Protein AF-A0A8J4FWP5-F1 (afdb_monomer_lite)

Organism: NCBI:txid1737510

pLDDT: mean 72.98, std 21.06, range [28.78, 96.06]

InterPro domains:
  IPR005821 Ion transport domain [PF00520] (56-125)
  IPR043203 Voltage-gated cation channel calcium and sodium [PTHR10037] (53-150)

Structure (mmCIF, N/CA/C/O backbone):
data_AF-A0A8J4FWP5-F1
#
_entry.id   AF-A0A8J4FWP5-F1
#
loop_
_atom_site.group_PDB
_atom_site.id
_atom_site.type_symbol
_atom_site.label_atom_id
_atom_site.label_alt_id
_atom_site.label_comp_id
_atom_site.label_asym_id
_atom_site.label_entity_id
_atom_site.label_seq_id
_atom_site.pdbx_PDB_ins_code
_atom_site.Cartn_x
_atom_site.Cartn_y
_atom_site.Cartn_z
_atom_site.occupancy
_atom_site.B_iso_or_equiv
_atom_site.auth_seq_id
_atom_site.auth_comp_id
_atom_site.auth_asym_id
_atom_site.auth_atom_id
_atom_site.pdbx_PDB_model_num
ATOM 1 N N . TRP A 1 1 ? 15.622 -20.414 -9.244 1.00 43.47 1 TRP A N 1
ATOM 2 C CA . TRP A 1 1 ? 15.218 -19.022 -8.993 1.00 43.47 1 TRP A CA 1
ATOM 3 C C . TRP A 1 1 ? 16.362 -18.305 -8.294 1.00 43.47 1 TRP A C 1
ATOM 5 O O . TRP A 1 1 ? 16.323 -18.138 -7.084 1.00 43.47 1 TRP A O 1
ATOM 15 N N . GLY A 1 2 ? 17.428 -18.001 -9.036 1.00 41.72 2 GLY A N 1
ATOM 16 C CA . GLY A 1 2 ? 18.527 -17.180 -8.530 1.00 41.72 2 GLY A CA 1
ATOM 17 C C . GLY A 1 2 ? 18.268 -15.729 -8.912 1.00 41.72 2 GLY A C 1
ATOM 18 O O . GLY A 1 2 ? 17.942 -15.471 -10.066 1.00 41.72 2 GLY A O 1
ATOM 19 N N . ASP A 1 3 ? 18.364 -14.837 -7.933 1.00 49.84 3 ASP A N 1
ATOM 20 C CA . ASP A 1 3 ? 18.649 -13.410 -8.087 1.00 49.84 3 ASP A CA 1
ATOM 21 C C . ASP A 1 3 ? 17.832 -12.617 -9.128 1.00 49.84 3 ASP A C 1
ATOM 23 O O . ASP A 1 3 ? 18.396 -11.942 -9.984 1.00 49.84 3 ASP A O 1
ATOM 27 N N . CYS A 1 4 ? 16.500 -12.578 -8.976 1.00 54.03 4 CYS A N 1
ATOM 28 C CA . CYS A 1 4 ? 15.768 -11.345 -9.307 1.00 54.03 4 CYS A CA 1
ATOM 29 C C . CYS A 1 4 ? 15.492 -10.581 -7.997 1.00 54.03 4 CYS A C 1
ATOM 31 O O . CYS A 1 4 ? 14.686 -11.051 -7.188 1.00 54.03 4 CYS A O 1
ATOM 33 N N . PRO A 1 5 ? 16.171 -9.444 -7.738 1.00 51.66 5 PRO A N 1
ATOM 34 C CA . PRO A 1 5 ? 15.916 -8.617 -6.562 1.00 51.66 5 PRO A CA 1
ATOM 35 C C . PRO A 1 5 ? 14.481 -8.078 -6.541 1.00 51.66 5 PRO A C 1
ATOM 37 O O . PRO A 1 5 ? 13.843 -7.935 -7.585 1.00 51.66 5 PRO A O 1
ATOM 40 N N . ASN A 1 6 ? 13.993 -7.709 -5.353 1.00 49.72 6 ASN A N 1
ATOM 41 C CA . ASN A 1 6 ? 12.672 -7.099 -5.158 1.00 49.72 6 ASN A CA 1
ATOM 42 C C . ASN A 1 6 ? 12.617 -5.675 -5.751 1.00 49.72 6 ASN A C 1
ATOM 44 O O . ASN A 1 6 ? 12.708 -4.683 -5.028 1.00 49.72 6 ASN A O 1
ATOM 48 N N . HIS A 1 7 ? 12.496 -5.578 -7.075 1.00 47.97 7 HIS A N 1
ATOM 49 C CA . HIS A 1 7 ? 12.396 -4.333 -7.832 1.00 47.97 7 HIS A CA 1
ATOM 50 C C . HIS A 1 7 ? 11.144 -4.329 -8.727 1.00 47.97 7 HIS A C 1
ATOM 52 O O . HIS A 1 7 ? 10.561 -5.376 -9.011 1.00 47.97 7 HIS A O 1
ATOM 58 N N . PHE A 1 8 ? 10.705 -3.145 -9.168 1.00 53.34 8 PHE A N 1
ATOM 59 C CA . PHE A 1 8 ? 9.413 -2.974 -9.854 1.00 53.34 8 PHE A CA 1
ATOM 60 C C . PHE A 1 8 ? 9.311 -3.655 -11.222 1.00 53.34 8 PHE A C 1
ATOM 62 O O . PHE A 1 8 ? 8.212 -3.979 -11.679 1.00 53.34 8 PHE A O 1
ATOM 69 N N . TYR A 1 9 ? 10.459 -3.946 -11.823 1.00 58.56 9 TYR A N 1
ATOM 70 C CA . TYR A 1 9 ? 10.591 -4.698 -13.059 1.00 58.56 9 TYR A CA 1
ATOM 71 C C . TYR A 1 9 ? 11.732 -5.706 -12.885 1.00 58.56 9 TYR A C 1
ATOM 73 O O . TYR A 1 9 ? 12.844 -5.313 -12.528 1.00 58.56 9 TYR A O 1
ATOM 81 N N . CYS A 1 10 ? 11.444 -6.991 -13.109 1.00 72.94 10 CYS A N 1
ATOM 82 C CA . CYS A 1 10 ? 12.453 -8.049 -13.163 1.00 72.94 10 CYS A CA 1
ATOM 83 C C . CYS A 1 10 ? 12.968 -8.115 -14.607 1.00 72.94 10 CYS A C 1
ATOM 85 O O . CYS A 1 10 ? 12.232 -8.500 -15.522 1.00 72.94 10 CYS A O 1
ATOM 87 N N . TYR A 1 11 ? 14.213 -7.680 -14.795 1.00 77.12 11 TYR A N 1
ATOM 88 C CA . TYR A 1 11 ? 14.934 -7.721 -16.063 1.00 77.12 11 TYR A CA 1
ATOM 89 C C . TYR A 1 11 ? 16.088 -8.721 -15.962 1.00 77.12 11 TYR A C 1
ATOM 91 O O . TYR A 1 11 ? 16.764 -8.780 -14.936 1.00 77.12 11 TYR A O 1
ATOM 99 N N . LEU A 1 12 ? 16.323 -9.481 -17.030 1.00 81.44 12 LEU A N 1
ATOM 100 C CA . LEU A 1 12 ? 17.521 -10.309 -17.199 1.00 81.44 12 LEU A CA 1
ATOM 101 C C . LEU A 1 12 ? 18.436 -9.666 -18.248 1.00 81.44 12 LEU A C 1
ATOM 103 O O . LEU A 1 12 ? 17.915 -9.189 -19.254 1.00 81.44 12 LEU A O 1
ATOM 107 N N . PRO A 1 13 ? 19.768 -9.674 -18.084 1.00 85.44 13 PRO A N 1
ATOM 108 C CA . PRO A 1 13 ? 20.664 -9.250 -19.154 1.00 85.44 13 PRO A CA 1
ATOM 109 C C . PRO A 1 13 ? 20.523 -10.190 -20.359 1.00 85.44 13 PRO A C 1
ATOM 111 O O . PRO A 1 13 ? 20.534 -11.415 -20.211 1.00 85.44 13 PRO A O 1
ATOM 114 N N . CYS A 1 14 ? 20.400 -9.620 -21.555 1.00 86.81 14 CYS A N 1
ATOM 115 C CA . CYS A 1 14 ? 20.453 -10.339 -22.827 1.00 86.81 14 CYS A CA 1
ATOM 116 C C . CYS A 1 14 ? 21.609 -9.810 -23.692 1.00 86.81 14 CYS A C 1
ATOM 118 O O . CYS A 1 14 ? 22.303 -8.865 -23.325 1.00 86.81 14 CYS A O 1
ATOM 120 N N . SER A 1 15 ? 21.879 -10.464 -24.820 1.00 90.56 15 SER A N 1
ATOM 121 C CA . SER A 1 15 ? 22.925 -10.047 -25.763 1.00 90.56 15 SER A CA 1
ATOM 122 C C . SER A 1 15 ? 22.347 -9.286 -26.962 1.00 90.56 15 SER A C 1
ATOM 124 O O . SER A 1 15 ? 21.177 -9.449 -27.295 1.00 90.56 15 SER A O 1
ATOM 126 N N . ASP A 1 16 ? 23.175 -8.486 -27.641 1.00 89.88 16 ASP A N 1
ATOM 127 C CA . ASP A 1 16 ? 22.798 -7.721 -28.847 1.00 89.88 16 ASP A CA 1
ATOM 128 C C . ASP A 1 16 ? 22.140 -8.605 -29.927 1.00 89.88 16 ASP A C 1
ATOM 130 O O . ASP A 1 16 ? 21.086 -8.279 -30.468 1.00 89.88 16 ASP A O 1
ATOM 134 N N . SER A 1 17 ? 22.671 -9.812 -30.150 1.00 90.44 17 SER A N 1
ATOM 135 C CA . SER A 1 17 ? 22.102 -10.786 -31.095 1.00 90.44 17 SER A CA 1
ATOM 136 C C . SER A 1 17 ? 20.717 -11.326 -30.708 1.00 90.44 17 SER A C 1
ATOM 138 O O . SER A 1 17 ? 20.083 -11.995 -31.523 1.00 90.44 17 SER A O 1
ATOM 140 N N . GLN A 1 18 ? 20.247 -11.055 -29.487 1.00 90.31 18 GLN A N 1
ATOM 141 C CA . GLN A 1 18 ? 18.918 -11.413 -28.990 1.00 90.31 18 GLN A CA 1
ATOM 142 C C . GLN A 1 18 ? 17.951 -10.217 -28.966 1.00 90.31 18 GLN A C 1
ATOM 144 O O . GLN A 1 18 ? 16.780 -10.404 -28.631 1.00 90.31 18 GLN A O 1
ATOM 149 N N . ASN A 1 19 ? 18.391 -9.009 -29.329 1.00 91.00 19 ASN A N 1
ATOM 150 C CA . ASN A 1 19 ? 17.549 -7.815 -29.371 1.00 91.00 19 ASN A CA 1
ATOM 151 C C . ASN A 1 19 ? 16.323 -8.016 -30.284 1.00 91.00 19 ASN A C 1
ATOM 153 O O . ASN A 1 19 ? 16.451 -8.451 -31.430 1.00 91.00 19 ASN A O 1
ATOM 157 N N . GLY A 1 20 ? 15.125 -7.720 -29.775 1.00 88.00 20 GLY A N 1
ATOM 158 C CA . GLY A 1 20 ? 13.861 -7.960 -30.475 1.00 88.00 20 GLY A CA 1
ATOM 159 C C . GLY A 1 20 ? 13.431 -9.433 -30.535 1.00 88.00 20 GLY A C 1
ATOM 160 O O . GLY A 1 20 ? 12.529 -9.776 -31.300 1.00 88.00 20 GLY A O 1
ATOM 161 N N . THR A 1 21 ? 14.058 -10.318 -29.752 1.00 90.12 21 THR A N 1
ATOM 162 C CA . THR A 1 21 ? 13.710 -11.747 -29.677 1.00 90.12 21 THR A CA 1
ATOM 163 C C . THR A 1 21 ? 13.281 -12.165 -28.269 1.00 90.12 21 THR A C 1
ATOM 165 O O . THR A 1 21 ? 13.502 -11.459 -27.282 1.00 90.12 21 THR A O 1
ATOM 168 N N . TRP A 1 22 ? 12.640 -13.332 -28.183 1.00 87.75 22 TRP A N 1
ATOM 169 C CA . TRP A 1 22 ? 12.287 -13.966 -26.917 1.00 87.75 22 TRP A CA 1
ATOM 170 C C . TRP A 1 22 ? 13.432 -14.864 -26.441 1.00 87.75 22 TRP A C 1
ATOM 172 O O . TRP A 1 22 ? 13.899 -15.721 -27.191 1.00 87.75 22 TRP A O 1
ATOM 182 N N . VAL A 1 23 ? 13.858 -14.682 -25.193 1.00 89.62 23 VAL A N 1
ATOM 183 C CA . VAL A 1 23 ? 14.912 -15.464 -24.531 1.00 89.62 23 VAL A CA 1
ATOM 184 C C . VAL A 1 23 ? 14.319 -16.352 -23.438 1.00 89.62 23 VAL A C 1
ATOM 186 O O . VAL A 1 23 ? 13.308 -15.994 -22.833 1.00 89.62 23 VAL A O 1
ATOM 189 N N . ASP A 1 24 ? 14.942 -17.499 -23.161 1.00 88.06 24 ASP A N 1
ATOM 190 C CA . ASP A 1 24 ? 14.513 -18.384 -22.073 1.00 88.06 24 ASP A CA 1
ATOM 191 C C . ASP A 1 24 ? 14.675 -17.699 -20.708 1.00 88.06 24 ASP A C 1
ATOM 193 O O . ASP A 1 24 ? 15.773 -17.331 -20.288 1.00 88.06 24 ASP A O 1
ATOM 197 N N . ALA A 1 25 ? 13.564 -17.577 -19.987 1.00 82.88 25 ALA A N 1
ATOM 198 C CA . ALA A 1 25 ? 13.478 -17.039 -18.637 1.00 82.88 25 ALA A CA 1
ATOM 199 C C . ALA A 1 25 ? 12.595 -17.968 -17.780 1.00 82.88 25 ALA A C 1
ATOM 201 O O . ALA A 1 25 ? 11.419 -17.661 -17.543 1.00 82.88 25 ALA A O 1
ATOM 202 N N . PRO A 1 26 ? 13.120 -19.131 -17.335 1.00 77.19 26 PRO A N 1
ATOM 203 C CA . PRO A 1 26 ? 12.333 -20.168 -16.673 1.00 77.19 26 PRO A CA 1
ATOM 204 C C . PRO A 1 26 ? 11.531 -19.624 -15.490 1.00 77.19 26 PRO A C 1
ATOM 206 O O . PRO A 1 26 ? 12.098 -19.150 -14.505 1.00 77.19 26 PRO A O 1
ATOM 209 N N . GLY A 1 27 ? 10.202 -19.711 -15.593 1.00 69.56 27 GLY A N 1
ATOM 210 C CA . GLY A 1 27 ? 9.285 -19.187 -14.582 1.00 69.56 27 GLY A CA 1
ATOM 211 C C . GLY A 1 27 ? 8.727 -17.783 -14.833 1.00 69.56 27 GLY A C 1
ATOM 212 O O . GLY A 1 27 ? 7.944 -17.300 -14.017 1.00 69.56 27 GLY A O 1
ATOM 213 N N . SER A 1 28 ? 9.069 -17.142 -15.954 1.00 74.56 28 SER A N 1
ATOM 214 C CA . SER A 1 28 ? 8.355 -15.960 -16.448 1.00 74.56 28 SER A CA 1
ATOM 215 C C . SER A 1 28 ? 6.858 -16.231 -16.650 1.00 74.56 28 SER A C 1
ATOM 217 O O . SER A 1 28 ? 6.458 -17.314 -17.086 1.00 74.56 28 SER A O 1
ATOM 219 N N . PHE A 1 29 ? 6.044 -15.190 -16.441 1.00 67.94 29 PHE A N 1
ATOM 220 C CA . PHE A 1 29 ? 4.623 -15.167 -16.792 1.00 67.94 29 PHE A CA 1
ATOM 221 C C . PHE A 1 29 ? 4.360 -15.410 -18.292 1.00 67.94 29 PHE A C 1
ATOM 223 O O . PHE A 1 29 ? 3.308 -15.938 -18.646 1.00 67.94 29 PHE A O 1
ATOM 230 N N . TYR A 1 30 ? 5.311 -15.105 -19.184 1.00 67.75 30 TYR A N 1
ATOM 231 C CA . TYR A 1 30 ? 5.200 -15.391 -20.619 1.00 67.75 30 TYR A CA 1
ATOM 232 C C . TYR A 1 30 ? 5.618 -16.838 -20.947 1.00 67.75 30 TYR A C 1
ATOM 234 O O . TYR A 1 30 ? 6.459 -17.079 -21.808 1.00 67.75 30 TYR A O 1
ATOM 242 N N . ASN A 1 31 ? 5.048 -17.817 -20.236 1.00 81.94 31 ASN A N 1
ATOM 243 C CA . ASN A 1 31 ? 5.340 -19.253 -20.386 1.00 81.94 31 ASN A CA 1
ATOM 244 C C . ASN A 1 31 ? 6.836 -19.617 -20.270 1.00 81.94 31 ASN A C 1
ATOM 246 O O . ASN A 1 31 ? 7.309 -20.527 -20.946 1.00 81.94 31 ASN A O 1
ATOM 250 N N . GLY A 1 32 ? 7.585 -18.919 -19.410 1.00 80.94 32 GLY A N 1
ATOM 251 C CA . GLY A 1 32 ? 9.025 -19.138 -19.255 1.00 80.94 32 GLY A CA 1
ATOM 252 C C . GLY A 1 32 ? 9.917 -18.420 -20.277 1.00 80.94 32 GLY A C 1
ATOM 253 O O . GLY A 1 32 ? 11.079 -18.791 -20.394 1.00 80.94 32 GLY A O 1
ATOM 254 N N . LEU A 1 33 ? 9.412 -17.405 -20.985 1.00 84.62 33 LEU A N 1
ATOM 255 C CA . LEU A 1 33 ? 10.171 -16.575 -21.931 1.00 84.62 33 LEU A CA 1
ATOM 256 C C . LEU A 1 33 ? 10.225 -15.103 -21.479 1.00 84.62 33 LEU A C 1
ATOM 258 O O . LEU A 1 33 ? 9.341 -14.640 -20.773 1.00 84.62 33 LEU A O 1
ATOM 262 N N . ALA A 1 34 ? 11.216 -14.333 -21.914 1.00 86.69 34 ALA A N 1
ATOM 263 C CA . ALA A 1 34 ? 11.295 -12.883 -21.699 1.00 86.69 34 ALA A CA 1
ATOM 264 C C . ALA A 1 34 ? 11.609 -12.165 -23.017 1.00 86.69 34 ALA A C 1
ATOM 266 O O . ALA A 1 34 ? 12.345 -12.702 -23.841 1.00 86.69 34 ALA A O 1
ATOM 267 N N . TYR A 1 35 ? 11.066 -10.966 -23.236 1.00 85.62 35 TYR A N 1
ATOM 268 C CA . TYR A 1 35 ? 11.312 -10.206 -24.469 1.00 85.62 35 TYR A CA 1
ATOM 269 C C . TYR A 1 35 ? 12.494 -9.249 -24.282 1.00 85.62 35 TYR A C 1
ATOM 271 O O . TYR A 1 35 ? 12.461 -8.430 -23.364 1.00 85.62 35 TYR A O 1
ATOM 279 N N . CYS A 1 36 ? 13.532 -9.391 -25.111 1.00 89.31 36 CYS A N 1
ATOM 280 C CA . CYS A 1 36 ? 14.775 -8.617 -25.046 1.00 89.31 36 CYS A CA 1
ATOM 281 C C . CYS A 1 36 ? 14.664 -7.296 -25.819 1.00 89.31 36 CYS A C 1
ATOM 283 O O . CYS A 1 36 ? 14.406 -7.297 -27.024 1.00 89.31 36 CYS A O 1
ATOM 285 N N . GLU A 1 37 ? 14.913 -6.179 -25.136 1.00 87.19 37 GLU A N 1
ATOM 286 C CA . GLU A 1 37 ? 14.934 -4.830 -25.707 1.00 87.19 37 GLU A CA 1
ATOM 287 C C . GLU A 1 37 ? 16.251 -4.108 -25.384 1.00 87.19 37 GLU A C 1
ATOM 289 O O . GLU A 1 37 ? 16.941 -4.402 -24.404 1.00 87.19 37 GLU A O 1
ATOM 294 N N . HIS A 1 38 ? 16.602 -3.143 -26.232 1.00 89.44 38 HIS A N 1
ATOM 295 C CA . HIS A 1 38 ? 17.784 -2.303 -26.080 1.00 89.44 38 HIS A CA 1
ATOM 296 C C . HIS A 1 38 ? 17.433 -1.000 -25.350 1.00 89.44 38 HIS A C 1
ATOM 298 O O . HIS A 1 38 ? 16.718 -0.152 -25.890 1.00 89.44 38 HIS A O 1
ATOM 304 N N . PHE A 1 39 ? 17.964 -0.819 -24.141 1.00 84.19 39 PHE A N 1
ATOM 305 C CA . PHE A 1 39 ? 17.724 0.353 -23.304 1.00 84.19 39 PHE A CA 1
ATOM 306 C C . PHE A 1 39 ? 18.974 1.231 -23.240 1.00 84.19 39 PHE A C 1
ATOM 308 O O . PHE A 1 39 ? 19.997 0.837 -22.686 1.00 84.19 39 PHE A O 1
ATOM 315 N N . CYS A 1 40 ? 18.879 2.456 -23.754 1.00 82.31 40 CYS A N 1
ATOM 316 C CA . CYS A 1 40 ? 19.890 3.494 -23.556 1.00 82.31 40 CYS A CA 1
ATOM 317 C C . CYS A 1 40 ? 19.367 4.538 -22.567 1.00 82.31 40 CYS A C 1
ATOM 319 O O . CYS A 1 40 ? 18.354 5.190 -22.834 1.00 82.31 40 CYS A O 1
ATOM 321 N N . ALA A 1 41 ? 20.062 4.730 -21.445 1.00 74.00 41 ALA A N 1
ATOM 322 C CA . ALA A 1 41 ? 19.771 5.838 -20.539 1.00 74.00 41 ALA A CA 1
ATOM 323 C C . ALA A 1 41 ? 20.237 7.172 -21.155 1.00 74.00 41 ALA A C 1
ATOM 325 O O . ALA A 1 41 ? 21.251 7.237 -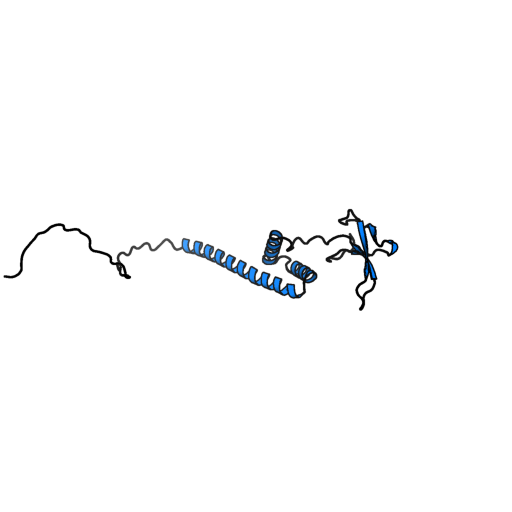21.851 1.00 74.00 41 ALA A O 1
ATOM 326 N N . SER A 1 42 ? 19.498 8.260 -20.920 1.00 58.16 42 SER A N 1
ATOM 327 C CA . SER A 1 42 ? 19.767 9.540 -21.582 1.00 58.16 42 SER A CA 1
ATOM 328 C C . SER A 1 42 ? 20.986 10.274 -21.005 1.00 58.16 42 SER A C 1
ATOM 330 O O . SER A 1 42 ? 20.889 10.959 -19.992 1.00 58.16 42 SER A O 1
ATOM 332 N N . ALA A 1 43 ? 22.102 10.185 -21.727 1.00 60.50 43 ALA A N 1
ATOM 333 C CA . ALA A 1 43 ? 22.939 11.322 -22.132 1.00 60.50 43 ALA A CA 1
ATOM 334 C C . ALA A 1 43 ? 23.564 12.277 -21.083 1.00 60.50 43 ALA A C 1
ATOM 336 O O . ALA A 1 43 ? 24.009 13.348 -21.488 1.00 60.50 43 ALA A O 1
ATOM 337 N N . GLU A 1 44 ? 23.709 11.901 -19.808 1.00 62.97 44 GLU A N 1
ATOM 338 C CA . GLU A 1 44 ? 24.724 12.536 -18.931 1.00 62.97 44 GLU A CA 1
ATOM 339 C C . GLU A 1 44 ? 25.729 11.540 -18.322 1.00 62.97 44 GLU A C 1
ATOM 341 O O . GLU A 1 44 ? 26.912 11.854 -18.281 1.00 62.97 44 GLU A O 1
ATOM 346 N N . GLU A 1 45 ? 25.328 10.307 -17.977 1.00 60.41 45 GLU A N 1
ATOM 347 C CA . GLU A 1 45 ? 26.257 9.245 -17.510 1.00 60.41 45 GLU A CA 1
ATOM 348 C C . GLU A 1 45 ? 25.822 7.814 -17.920 1.00 60.41 45 GLU A C 1
ATOM 350 O O . GLU A 1 45 ? 26.325 6.810 -17.417 1.00 60.41 45 GLU A O 1
ATOM 355 N N . GLY A 1 46 ? 24.857 7.701 -18.840 1.00 61.84 46 GLY A N 1
ATOM 356 C CA . GLY A 1 46 ? 24.190 6.443 -19.188 1.00 61.84 46 GLY A CA 1
ATOM 357 C C . GLY A 1 46 ? 24.874 5.628 -20.289 1.00 61.84 46 GLY A C 1
ATOM 358 O O . GLY A 1 46 ? 25.023 6.102 -21.414 1.00 61.84 46 GLY A O 1
ATOM 359 N N . GLY A 1 47 ? 25.209 4.370 -19.990 1.00 74.62 47 GLY A N 1
ATOM 360 C CA . GLY A 1 47 ? 25.471 3.353 -21.012 1.00 74.62 47 GLY A CA 1
ATOM 361 C C . GLY A 1 47 ? 24.182 2.840 -21.673 1.00 74.62 47 GLY A C 1
ATOM 362 O O . GLY A 1 47 ? 23.073 3.123 -21.210 1.00 74.62 47 GLY A O 1
ATOM 363 N N . CYS A 1 48 ? 24.337 2.058 -22.743 1.00 83.38 48 CYS A N 1
ATOM 364 C CA . CYS A 1 48 ? 23.255 1.244 -23.295 1.00 83.38 48 CYS A CA 1
ATOM 365 C C . CYS A 1 48 ? 23.417 -0.214 -22.854 1.00 83.38 48 CYS A C 1
ATOM 367 O O . CYS A 1 48 ? 24.527 -0.748 -22.890 1.00 83.38 48 CYS A O 1
ATOM 369 N N . GLU A 1 49 ? 22.316 -0.857 -22.473 1.00 85.31 49 GLU A N 1
ATOM 370 C CA . GLU A 1 49 ? 22.273 -2.253 -22.039 1.00 85.31 49 GLU A CA 1
ATOM 371 C C . GLU A 1 49 ? 21.099 -2.986 -22.707 1.00 85.31 49 GLU A C 1
ATOM 373 O O . GLU A 1 49 ? 20.047 -2.406 -22.983 1.00 85.31 49 GLU A O 1
ATOM 378 N N . TYR A 1 50 ? 21.286 -4.275 -22.985 1.00 88.00 50 TYR A N 1
ATOM 379 C CA . TYR A 1 50 ? 20.250 -5.152 -23.525 1.00 88.00 50 TYR A CA 1
ATOM 380 C C . TYR A 1 50 ? 19.597 -5.906 -22.365 1.00 88.00 50 TYR A C 1
ATOM 382 O O . TYR A 1 50 ? 20.255 -6.688 -21.676 1.00 88.00 50 TYR A O 1
ATOM 390 N N . LEU A 1 51 ? 18.305 -5.667 -22.139 1.00 86.31 51 LEU A N 1
ATOM 391 C CA . LEU A 1 51 ? 17.563 -6.206 -21.000 1.00 86.31 51 LEU A CA 1
ATOM 392 C C . LEU A 1 51 ? 16.283 -6.902 -21.469 1.00 86.31 51 LEU A C 1
ATOM 394 O O . LEU A 1 51 ? 15.523 -6.376 -22.279 1.00 86.31 51 LEU A O 1
ATOM 398 N N . ALA A 1 52 ? 16.022 -8.087 -20.927 1.00 86.50 52 ALA A N 1
ATOM 399 C CA . ALA A 1 52 ? 14.846 -8.887 -21.222 1.00 86.50 52 ALA A CA 1
ATOM 400 C C . ALA A 1 52 ? 13.802 -8.775 -20.110 1.00 86.50 52 ALA A C 1
ATOM 402 O O . ALA A 1 52 ? 14.070 -9.119 -18.957 1.00 86.50 52 ALA A O 1
ATOM 403 N N . MET A 1 53 ? 12.596 -8.310 -20.449 1.00 76.94 53 MET A N 1
ATOM 404 C CA . MET A 1 53 ? 11.507 -8.143 -19.485 1.00 76.94 53 MET A CA 1
ATOM 405 C C . MET A 1 53 ? 10.889 -9.501 -19.128 1.00 76.94 53 MET A C 1
ATOM 407 O O . MET A 1 53 ? 10.166 -10.100 -19.924 1.00 76.94 53 MET A O 1
ATOM 411 N N . VAL A 1 54 ? 11.130 -9.971 -17.901 1.00 76.19 54 VAL A N 1
ATOM 412 C CA . VAL A 1 54 ? 10.613 -11.260 -17.396 1.00 76.19 54 VAL A CA 1
ATOM 413 C C . VAL A 1 54 ? 9.129 -11.170 -17.023 1.00 76.19 54 VAL A C 1
ATOM 415 O O . VAL A 1 54 ? 8.424 -12.177 -16.994 1.00 76.19 54 VAL A O 1
ATOM 418 N N . GLY A 1 55 ? 8.631 -9.962 -16.761 1.00 63.47 55 GLY A N 1
ATOM 419 C CA . GLY A 1 55 ? 7.227 -9.676 -16.485 1.00 63.47 55 GLY A CA 1
ATOM 420 C C . GLY A 1 55 ? 7.056 -8.445 -15.599 1.00 63.47 55 GLY A C 1
ATOM 421 O O . GLY A 1 55 ? 8.029 -7.838 -15.144 1.00 63.47 55 GLY A O 1
ATOM 422 N N . LYS A 1 56 ? 5.800 -8.086 -15.317 1.00 52.91 56 LYS A N 1
ATOM 423 C CA . LYS A 1 56 ? 5.500 -7.176 -14.204 1.00 52.91 56 LYS A CA 1
ATOM 424 C C . LYS A 1 56 ? 5.841 -7.880 -12.892 1.00 52.91 56 LYS A C 1
ATOM 426 O O . LYS A 1 56 ? 5.562 -9.071 -12.755 1.00 52.91 56 LYS A O 1
ATOM 431 N N . SER A 1 57 ? 6.412 -7.145 -11.938 1.00 54.12 57 SER A N 1
ATOM 432 C CA . SER A 1 57 ? 6.590 -7.664 -10.581 1.00 54.12 57 SER A CA 1
ATOM 433 C C . SER A 1 57 ? 5.246 -8.150 -10.029 1.00 54.12 57 SER A C 1
ATOM 435 O O . SER A 1 57 ? 4.201 -7.550 -10.295 1.00 54.12 57 SER A O 1
ATOM 437 N N . GLN A 1 58 ? 5.268 -9.264 -9.299 1.00 60.53 58 GLN A N 1
ATOM 438 C CA . GLN A 1 58 ? 4.076 -9.829 -8.672 1.00 60.53 58 GLN A CA 1
ATOM 439 C C . GLN A 1 58 ? 3.436 -8.789 -7.745 1.00 60.53 58 GLN A C 1
ATOM 441 O O . GLN A 1 58 ? 4.066 -8.349 -6.784 1.00 60.53 58 GLN A O 1
ATOM 446 N N . VAL A 1 59 ? 2.204 -8.374 -8.067 1.00 68.69 59 VAL A N 1
ATOM 447 C CA . VAL A 1 59 ? 1.511 -7.283 -7.366 1.00 68.69 59 VAL A CA 1
ATOM 448 C C . VAL A 1 59 ? 1.467 -7.601 -5.867 1.00 68.69 59 VAL A C 1
ATOM 450 O O . VAL A 1 59 ? 0.923 -8.648 -5.493 1.00 68.69 59 VAL A O 1
ATOM 453 N N . PRO A 1 60 ? 2.038 -6.747 -4.996 1.00 74.56 60 PRO A N 1
ATOM 454 C CA . PRO A 1 60 ? 2.015 -6.989 -3.562 1.00 74.56 60 PRO A CA 1
ATOM 455 C C . PRO A 1 60 ? 0.576 -7.123 -3.052 1.00 74.56 60 PRO A C 1
ATOM 457 O O . PRO A 1 60 ? -0.324 -6.401 -3.481 1.00 74.56 60 PRO A O 1
ATOM 460 N N . ARG A 1 61 ? 0.341 -8.033 -2.096 1.00 81.38 61 ARG A N 1
ATOM 461 C CA . ARG A 1 61 ? -0.995 -8.194 -1.479 1.00 81.38 61 ARG A CA 1
ATOM 462 C C . ARG A 1 61 ? -1.486 -6.898 -0.822 1.00 81.38 61 ARG A C 1
ATOM 464 O O . ARG A 1 61 ? -2.682 -6.642 -0.813 1.00 81.38 61 ARG A O 1
ATOM 471 N N . ALA A 1 62 ? -0.553 -6.097 -0.312 1.00 86.50 62 ALA A N 1
ATOM 472 C CA . ALA A 1 62 ? -0.781 -4.723 0.100 1.00 86.50 62 ALA A CA 1
ATOM 473 C C . ALA A 1 62 ? -0.636 -3.795 -1.120 1.00 86.50 62 ALA A C 1
ATOM 475 O O . ALA A 1 62 ? 0.478 -3.439 -1.503 1.00 86.50 62 ALA A O 1
ATOM 476 N N . ASN A 1 63 ? -1.755 -3.441 -1.749 1.00 87.38 63 ASN A N 1
ATOM 477 C CA . ASN A 1 63 ? -1.818 -2.537 -2.899 1.00 87.38 63 ASN A CA 1
ATOM 478 C C . ASN A 1 63 ? -3.041 -1.613 -2.807 1.00 87.38 63 ASN A C 1
ATOM 480 O O . ASN A 1 63 ? -3.978 -1.857 -2.046 1.00 87.38 63 ASN A O 1
ATOM 484 N N . PHE A 1 64 ? -3.027 -0.555 -3.617 1.00 90.69 64 PHE A N 1
ATOM 485 C CA . PHE A 1 64 ? -4.070 0.473 -3.657 1.00 90.69 64 PHE A CA 1
ATOM 486 C C . PHE A 1 64 ? -4.828 0.494 -4.998 1.00 90.69 64 PHE A C 1
ATOM 488 O O . PHE A 1 64 ? -5.521 1.463 -5.299 1.00 90.69 64 PHE A O 1
ATOM 495 N N . ASP A 1 65 ? -4.730 -0.577 -5.795 1.00 88.31 65 ASP A N 1
ATOM 496 C CA . ASP A 1 65 ? -5.255 -0.631 -7.170 1.00 88.31 65 ASP A CA 1
ATOM 497 C C . ASP A 1 65 ? -6.792 -0.618 -7.220 1.00 88.31 65 ASP A C 1
ATOM 499 O O . ASP A 1 65 ? -7.395 -0.184 -8.199 1.00 88.31 65 ASP A O 1
ATOM 503 N N . ASN A 1 66 ? -7.440 -1.122 -6.166 1.00 90.94 66 ASN A N 1
ATOM 504 C CA . ASN A 1 66 ? -8.894 -1.195 -6.033 1.00 90.94 66 ASN A CA 1
ATOM 505 C C . ASN A 1 66 ? -9.308 -0.855 -4.598 1.00 90.94 66 ASN A C 1
ATOM 507 O O . ASN A 1 66 ? -8.593 -1.191 -3.656 1.00 90.94 66 ASN A O 1
ATOM 511 N N . LEU A 1 67 ? -10.511 -0.296 -4.414 1.00 93.56 67 LEU A N 1
ATOM 512 C CA . LEU A 1 67 ? -11.008 0.136 -3.100 1.00 93.56 67 LEU A CA 1
ATOM 513 C C . LEU A 1 67 ? -10.943 -0.966 -2.026 1.00 93.56 67 LEU A C 1
ATOM 515 O O . LEU A 1 67 ? -10.506 -0.698 -0.914 1.00 93.56 67 LEU A O 1
ATOM 519 N N . LEU A 1 68 ? -11.325 -2.207 -2.347 1.00 92.69 68 LEU A N 1
ATOM 520 C CA . LEU A 1 68 ? -11.272 -3.317 -1.383 1.00 92.69 68 LEU A CA 1
ATOM 521 C C . LEU A 1 68 ? -9.834 -3.654 -0.953 1.00 92.69 68 LEU A C 1
ATOM 523 O O . LEU A 1 68 ? -9.584 -3.844 0.234 1.00 92.69 68 LEU A O 1
ATOM 527 N N . TRP A 1 69 ? -8.881 -3.675 -1.890 1.00 91.88 69 TRP A N 1
ATOM 528 C CA . TRP A 1 69 ? -7.466 -3.916 -1.580 1.00 91.88 69 TRP A CA 1
ATOM 529 C C . TRP A 1 69 ? -6.834 -2.748 -0.816 1.00 91.88 69 TRP A C 1
ATOM 531 O O . TRP A 1 69 ? -6.092 -2.980 0.137 1.00 91.88 69 TRP A O 1
ATOM 541 N N . ALA A 1 70 ? -7.213 -1.508 -1.139 1.00 93.12 70 ALA A N 1
ATOM 542 C CA . ALA A 1 70 ? -6.837 -0.328 -0.367 1.00 93.12 70 ALA A CA 1
ATOM 543 C C . ALA A 1 70 ? -7.363 -0.408 1.079 1.00 93.12 70 ALA A C 1
ATOM 545 O O . ALA A 1 70 ? -6.605 -0.170 2.015 1.00 93.12 70 ALA A O 1
ATOM 546 N N . MET A 1 71 ? -8.623 -0.815 1.284 1.00 93.56 71 MET A N 1
ATOM 547 C CA . MET A 1 71 ? -9.206 -1.007 2.620 1.00 93.56 71 MET A CA 1
ATOM 548 C C . MET A 1 71 ? -8.487 -2.103 3.420 1.00 93.56 71 MET A C 1
ATOM 550 O O . MET A 1 71 ? -8.174 -1.882 4.589 1.00 93.56 71 MET A O 1
ATOM 554 N N . PHE A 1 72 ? -8.165 -3.251 2.809 1.00 94.06 72 PHE A N 1
ATOM 555 C CA . PHE A 1 72 ? -7.357 -4.291 3.464 1.00 94.06 72 PHE A CA 1
ATOM 556 C C . PHE A 1 72 ? -5.941 -3.807 3.800 1.00 94.06 72 PHE A C 1
ATOM 558 O O . PHE A 1 72 ? -5.438 -4.093 4.885 1.00 94.06 72 PHE A O 1
ATOM 565 N N . THR A 1 73 ? -5.318 -3.040 2.905 1.00 93.50 73 THR A N 1
ATOM 566 C CA . THR A 1 73 ? -3.986 -2.465 3.124 1.00 93.50 73 THR A CA 1
ATOM 567 C C . THR A 1 73 ? -4.007 -1.466 4.280 1.00 93.50 73 THR A C 1
ATOM 569 O O . THR A 1 73 ? -3.170 -1.554 5.172 1.00 93.50 73 THR A O 1
ATOM 572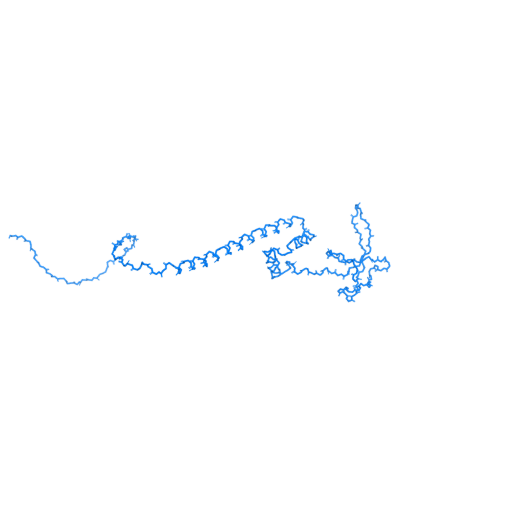 N N . VAL A 1 74 ? -4.996 -0.566 4.335 1.00 93.75 74 VAL A N 1
ATOM 573 C CA . VAL A 1 74 ? -5.169 0.363 5.463 1.00 93.75 74 VAL A CA 1
ATOM 574 C C . VAL A 1 74 ? -5.442 -0.396 6.759 1.00 93.75 74 VAL A C 1
ATOM 576 O O . VAL A 1 74 ? -4.797 -0.101 7.758 1.00 93.75 74 VAL A O 1
ATOM 579 N N . PHE A 1 75 ? -6.309 -1.413 6.757 1.00 93.06 75 PHE A N 1
ATOM 580 C CA . PHE A 1 75 ? -6.525 -2.263 7.932 1.00 93.06 75 PHE A CA 1
ATOM 581 C C . PHE A 1 75 ? -5.213 -2.886 8.440 1.00 93.06 75 PHE A C 1
ATOM 583 O O . PHE A 1 75 ? -4.918 -2.785 9.628 1.00 93.06 75 PHE A O 1
ATOM 590 N N . GLN A 1 76 ? -4.383 -3.434 7.547 1.00 94.00 76 GLN A N 1
ATOM 591 C CA . GLN A 1 76 ? -3.066 -3.975 7.896 1.00 94.00 76 GLN A CA 1
ATOM 592 C C . GLN A 1 76 ? -2.107 -2.908 8.470 1.00 94.00 76 GLN A C 1
ATOM 594 O O . GLN A 1 76 ? -1.340 -3.197 9.391 1.00 94.00 76 GLN A O 1
ATOM 599 N N . LEU A 1 77 ? -2.149 -1.667 7.968 1.00 94.38 77 LEU A N 1
ATOM 600 C CA . LEU A 1 77 ? -1.391 -0.557 8.561 1.00 94.38 77 LEU A CA 1
ATOM 601 C C . LEU A 1 77 ? -1.866 -0.260 9.995 1.00 94.38 77 LEU A C 1
ATOM 603 O O . LEU A 1 77 ? -1.034 -0.013 10.865 1.00 94.38 77 LEU A O 1
ATOM 607 N N . LEU A 1 78 ? -3.178 -0.323 10.257 1.00 93.25 78 LEU A N 1
ATOM 608 C CA . LEU A 1 78 ? -3.755 -0.074 11.586 1.00 93.25 78 LEU A CA 1
ATOM 609 C C . LEU A 1 78 ? -3.497 -1.201 12.594 1.00 93.25 78 LEU A C 1
ATOM 611 O O . LEU A 1 78 ? -3.449 -0.927 13.790 1.00 93.25 78 LEU A O 1
ATOM 615 N N . THR A 1 79 ? -3.286 -2.445 12.152 1.00 92.25 79 THR A N 1
ATOM 616 C CA . THR A 1 79 ? -2.838 -3.526 13.050 1.00 92.25 79 THR A CA 1
ATOM 617 C C . THR A 1 79 ? -1.348 -3.441 13.392 1.00 92.25 79 THR A C 1
ATOM 619 O O . THR A 1 79 ? -0.864 -4.254 14.173 1.00 92.25 79 THR A O 1
ATOM 622 N N . GLY A 1 80 ? -0.599 -2.496 12.809 1.00 90.69 80 GLY A N 1
ATOM 623 C CA . GLY A 1 80 ? 0.840 -2.354 13.036 1.00 90.69 80 GLY A CA 1
ATOM 624 C C . GLY A 1 80 ? 1.688 -3.467 12.408 1.00 90.69 80 GLY A C 1
ATOM 625 O O . GLY A 1 80 ? 2.867 -3.588 12.738 1.00 90.69 80 GLY A O 1
ATOM 626 N N . GLU A 1 81 ? 1.136 -4.249 11.475 1.00 91.06 81 GLU A 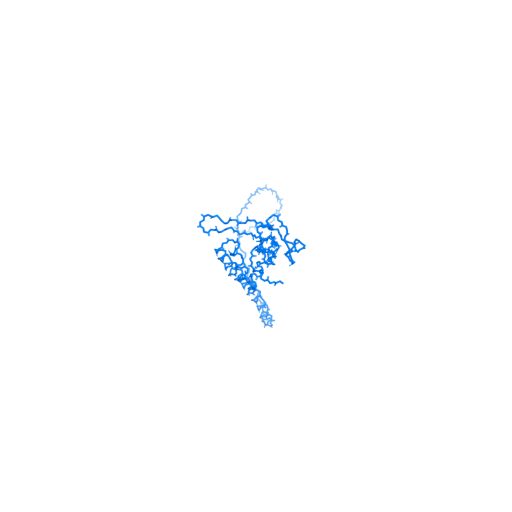N 1
ATOM 627 C CA . GLU A 1 81 ? 1.805 -5.422 10.903 1.00 91.06 81 GLU A CA 1
ATOM 628 C C . GLU A 1 81 ? 2.447 -5.132 9.544 1.00 91.06 81 GLU A C 1
ATOM 630 O O . GLU A 1 81 ? 1.783 -4.783 8.565 1.00 91.06 81 GLU A O 1
ATOM 635 N N . ASN A 1 82 ? 3.768 -5.315 9.459 1.00 90.12 82 ASN A N 1
ATOM 636 C CA . ASN A 1 82 ? 4.562 -5.158 8.232 1.00 90.12 82 ASN A CA 1
ATOM 637 C C . ASN A 1 82 ? 4.446 -3.773 7.532 1.00 90.12 82 ASN A C 1
ATOM 639 O O . ASN A 1 82 ? 4.843 -3.619 6.375 1.00 90.12 82 ASN A O 1
ATOM 643 N N . TRP A 1 83 ? 3.955 -2.741 8.232 1.00 93.38 83 TRP A N 1
ATOM 644 C CA . TRP A 1 83 ? 3.717 -1.395 7.685 1.00 93.38 83 TRP A CA 1
ATOM 645 C C . TRP A 1 83 ? 4.971 -0.721 7.114 1.00 93.38 83 TRP A C 1
ATOM 647 O O . TRP A 1 83 ? 4.889 -0.043 6.093 1.00 93.38 83 TRP A O 1
ATOM 657 N N . ASN A 1 84 ? 6.136 -0.954 7.729 1.00 92.75 84 ASN A N 1
ATOM 658 C CA . ASN A 1 84 ? 7.423 -0.437 7.258 1.00 92.75 84 ASN A CA 1
ATOM 659 C C . ASN A 1 84 ? 7.716 -0.868 5.815 1.00 92.75 84 ASN A C 1
ATOM 661 O O . ASN A 1 84 ? 8.095 -0.042 4.991 1.00 92.75 84 ASN A O 1
ATOM 665 N N . ASN A 1 85 ? 7.495 -2.145 5.489 1.00 87.88 85 ASN A N 1
ATOM 666 C CA . ASN A 1 85 ? 7.769 -2.668 4.152 1.00 87.88 85 ASN A CA 1
ATOM 667 C C . ASN A 1 85 ? 6.792 -2.091 3.116 1.00 87.88 85 ASN A C 1
ATOM 669 O O . ASN A 1 85 ? 7.232 -1.647 2.060 1.00 87.88 85 ASN A O 1
ATOM 673 N N . ILE A 1 86 ? 5.501 -1.975 3.457 1.00 91.06 86 ILE A N 1
ATOM 674 C CA . ILE A 1 86 ? 4.492 -1.313 2.605 1.00 91.06 86 ILE A CA 1
ATOM 675 C C . ILE A 1 86 ? 4.890 0.146 2.326 1.00 91.06 86 ILE A C 1
ATOM 677 O O . ILE A 1 86 ? 4.859 0.596 1.181 1.00 91.06 86 ILE A O 1
ATOM 681 N N . MET A 1 87 ? 5.315 0.875 3.363 1.00 91.62 87 MET A N 1
ATOM 682 C CA . MET A 1 87 ? 5.797 2.250 3.242 1.00 91.62 87 MET A CA 1
ATOM 683 C C . MET A 1 87 ? 7.032 2.337 2.332 1.00 91.62 87 MET A C 1
ATOM 685 O O . MET A 1 87 ? 7.046 3.157 1.416 1.00 91.62 87 MET A O 1
ATOM 689 N N . TYR A 1 88 ? 8.052 1.498 2.543 1.00 87.81 88 TYR A N 1
ATOM 690 C CA . TYR A 1 88 ? 9.277 1.517 1.737 1.00 87.81 88 TYR A CA 1
ATOM 691 C C . TYR A 1 88 ? 9.027 1.146 0.271 1.00 87.81 88 TYR A C 1
ATOM 693 O O . TYR A 1 88 ? 9.570 1.799 -0.621 1.00 87.81 88 TYR A O 1
ATOM 701 N N . ASP A 1 89 ? 8.177 0.157 -0.001 1.00 84.50 89 ASP A N 1
ATOM 702 C CA . ASP A 1 89 ? 7.810 -0.214 -1.370 1.00 84.50 89 ASP A CA 1
ATOM 703 C C . ASP A 1 89 ? 6.990 0.895 -2.050 1.00 84.50 89 ASP A C 1
ATOM 705 O O . ASP A 1 89 ? 7.239 1.235 -3.207 1.00 84.50 89 ASP A O 1
ATOM 709 N N . SER A 1 90 ? 6.106 1.573 -1.313 1.00 85.62 90 SER A N 1
ATOM 710 C CA . SER A 1 90 ? 5.379 2.740 -1.822 1.00 85.62 90 SER A CA 1
ATOM 711 C C . SER A 1 90 ? 6.291 3.950 -2.083 1.00 85.62 90 SER A C 1
ATOM 713 O O . SER A 1 90 ? 6.145 4.611 -3.117 1.00 85.62 90 SER A O 1
ATOM 715 N N . MET A 1 91 ? 7.289 4.204 -1.229 1.00 85.00 91 MET A N 1
ATOM 716 C CA . MET A 1 91 ? 8.303 5.248 -1.443 1.00 85.00 91 MET A CA 1
ATOM 717 C C . MET A 1 91 ? 9.149 4.995 -2.697 1.00 85.00 91 MET A C 1
ATOM 719 O O . MET A 1 91 ? 9.519 5.951 -3.376 1.00 85.00 91 MET A O 1
ATOM 723 N N . ARG A 1 92 ? 9.428 3.723 -3.024 1.00 79.69 92 ARG A N 1
ATOM 724 C CA . ARG A 1 92 ? 10.133 3.314 -4.254 1.00 79.69 92 ARG A CA 1
ATOM 725 C C . ARG A 1 92 ? 9.305 3.540 -5.524 1.00 79.69 92 ARG A C 1
ATOM 727 O O . ARG A 1 92 ? 9.889 3.757 -6.578 1.00 79.69 92 ARG A O 1
ATOM 734 N N . THR A 1 93 ? 7.971 3.500 -5.436 1.00 76.75 93 THR A N 1
ATOM 735 C CA . THR A 1 93 ? 7.071 3.745 -6.589 1.00 76.75 93 THR A CA 1
ATOM 736 C C . THR A 1 93 ? 6.685 5.196 -6.816 1.00 76.75 93 THR A C 1
ATOM 738 O O . THR A 1 93 ? 6.417 5.577 -7.951 1.00 76.75 93 THR A O 1
ATOM 741 N N . THR A 1 94 ? 6.574 5.981 -5.744 1.00 82.50 94 THR A N 1
ATOM 742 C CA . THR A 1 94 ? 5.981 7.321 -5.794 1.00 82.50 94 THR A CA 1
ATOM 743 C C . THR A 1 94 ? 7.029 8.385 -5.494 1.00 82.50 94 THR A C 1
ATOM 745 O O . THR A 1 94 ? 7.650 8.916 -6.408 1.00 82.50 94 THR A O 1
ATOM 748 N N . THR A 1 95 ? 7.240 8.708 -4.218 1.00 82.00 95 THR A N 1
ATOM 749 C CA . THR A 1 95 ? 8.260 9.648 -3.748 1.00 82.00 95 THR A CA 1
ATOM 750 C C . THR A 1 95 ? 8.702 9.291 -2.322 1.00 82.00 95 THR A C 1
ATOM 752 O O . THR A 1 95 ? 7.910 8.726 -1.562 1.00 82.00 95 THR A O 1
ATOM 755 N N . PRO A 1 96 ? 9.904 9.705 -1.876 1.00 83.81 96 PRO A N 1
ATOM 756 C CA . PRO A 1 96 ? 10.322 9.551 -0.478 1.00 83.81 96 PRO A CA 1
ATOM 757 C C . PRO A 1 96 ? 9.377 10.225 0.537 1.00 83.81 96 PRO A C 1
ATOM 759 O O . PRO A 1 96 ? 9.237 9.758 1.670 1.00 83.81 96 PRO A O 1
ATOM 762 N N . TRP A 1 97 ? 8.681 11.291 0.125 1.00 88.31 97 TRP A N 1
ATOM 763 C CA . TRP A 1 97 ? 7.711 12.024 0.946 1.00 88.31 97 TRP A CA 1
ATOM 764 C C . TRP A 1 97 ? 6.450 11.216 1.285 1.00 88.31 97 TRP A C 1
ATOM 766 O O . TRP A 1 97 ? 5.751 11.564 2.236 1.00 88.31 97 TRP A O 1
ATOM 776 N N . ALA A 1 98 ? 6.187 10.106 0.581 1.00 87.81 98 ALA A N 1
ATOM 777 C CA . ALA A 1 98 ? 5.088 9.192 0.895 1.00 87.81 98 ALA A CA 1
ATOM 778 C C . ALA A 1 98 ? 5.177 8.627 2.326 1.00 87.81 98 ALA A C 1
ATOM 780 O O . ALA A 1 98 ? 4.146 8.342 2.930 1.00 87.81 98 ALA A O 1
ATOM 781 N N . SER A 1 99 ? 6.381 8.537 2.904 1.00 91.75 99 SER A N 1
ATOM 782 C CA . SER A 1 99 ? 6.598 8.160 4.311 1.00 91.75 99 SER A CA 1
ATOM 783 C C . SER A 1 99 ? 5.706 8.932 5.293 1.00 91.75 99 SER A C 1
ATOM 785 O O . SER A 1 99 ? 5.097 8.328 6.175 1.00 91.75 99 SER A O 1
ATOM 787 N N . LEU A 1 100 ? 5.554 10.248 5.106 1.00 94.44 100 LEU A N 1
ATOM 788 C CA . LEU A 1 100 ? 4.742 11.100 5.981 1.00 94.44 100 LEU A CA 1
ATOM 789 C C . LEU A 1 100 ? 3.262 10.698 5.979 1.00 94.44 100 LEU A C 1
ATOM 791 O O . LEU A 1 100 ? 2.628 10.719 7.032 1.00 94.44 100 LEU A O 1
ATOM 795 N N . TYR A 1 101 ? 2.723 10.283 4.827 1.00 93.81 101 TYR A N 1
ATOM 796 C CA . TYR A 1 101 ? 1.350 9.783 4.727 1.00 93.81 101 TYR A CA 1
ATOM 797 C C . TYR A 1 101 ? 1.159 8.525 5.584 1.00 93.81 101 TYR A C 1
ATOM 799 O O . TYR A 1 101 ? 0.251 8.494 6.413 1.00 93.81 101 TYR A O 1
ATOM 807 N N . TYR A 1 102 ? 2.042 7.528 5.458 1.00 94.62 102 TYR A N 1
ATOM 808 C CA . TYR A 1 102 ? 1.940 6.288 6.238 1.00 94.62 102 TYR A CA 1
ATOM 809 C C . TYR A 1 102 ? 2.057 6.546 7.744 1.00 94.62 102 TYR A C 1
ATOM 811 O O . TYR A 1 102 ? 1.240 6.035 8.508 1.00 94.62 102 TYR A O 1
ATOM 819 N N . ILE A 1 103 ? 3.002 7.388 8.178 1.00 95.56 103 ILE A N 1
ATOM 820 C CA . ILE A 1 103 ? 3.158 7.741 9.598 1.00 95.56 103 ILE A CA 1
ATOM 821 C C . ILE A 1 103 ? 1.906 8.443 10.145 1.00 95.56 103 ILE A C 1
ATOM 823 O O . ILE A 1 103 ? 1.423 8.074 11.215 1.00 95.56 103 ILE A O 1
ATOM 827 N N . VAL A 1 104 ? 1.335 9.410 9.416 1.00 96.06 104 VAL A N 1
ATOM 828 C CA . VAL A 1 104 ? 0.109 10.109 9.845 1.00 96.06 104 VAL A CA 1
ATOM 829 C C . VAL A 1 104 ? -1.097 9.167 9.884 1.00 96.06 104 VAL A C 1
ATOM 831 O O . VAL A 1 104 ? -1.857 9.211 10.850 1.00 96.06 104 VAL A O 1
ATOM 834 N N . VAL A 1 105 ? -1.264 8.288 8.888 1.00 94.44 105 VAL A N 1
ATOM 835 C CA . VAL A 1 105 ? -2.354 7.295 8.854 1.00 94.44 105 VAL A CA 1
ATOM 836 C C . VAL A 1 105 ? -2.256 6.323 10.029 1.00 94.44 105 VAL A C 1
ATOM 838 O O . VAL A 1 105 ? -3.262 6.085 10.697 1.00 94.44 105 VAL A O 1
ATOM 841 N N . ILE A 1 106 ? -1.058 5.807 10.321 1.00 94.88 106 ILE A N 1
ATOM 842 C CA . ILE A 1 106 ? -0.833 4.892 11.446 1.00 94.88 106 ILE A CA 1
ATOM 843 C C . ILE A 1 106 ? -1.118 5.605 12.769 1.00 94.88 106 ILE A C 1
ATOM 845 O O . ILE A 1 106 ? -1.898 5.087 13.563 1.00 94.88 106 ILE A O 1
ATOM 849 N N . LEU A 1 107 ? -0.561 6.798 13.007 1.00 95.56 107 LEU A N 1
ATOM 850 C CA . LEU A 1 107 ? -0.787 7.545 14.251 1.00 95.56 107 LEU A CA 1
ATOM 851 C C . LEU A 1 107 ? -2.270 7.884 14.463 1.00 95.56 107 LEU A C 1
ATOM 853 O O . LEU A 1 107 ? -2.821 7.590 15.524 1.00 95.56 107 LEU A O 1
ATOM 857 N N . LEU A 1 108 ? -2.926 8.470 13.456 1.00 96.06 108 LEU A N 1
ATOM 858 C CA . LEU A 1 108 ? -4.323 8.892 13.554 1.00 96.06 108 LEU A CA 1
ATOM 859 C C . LEU A 1 108 ? -5.266 7.693 13.689 1.00 96.06 108 LEU A C 1
ATOM 861 O O . LEU A 1 108 ? -6.134 7.688 14.558 1.00 96.06 108 LEU A O 1
ATOM 865 N N . GLY A 1 109 ? -5.099 6.669 12.851 1.00 94.31 109 GLY A N 1
ATOM 866 C CA . GLY A 1 109 ? -5.963 5.494 12.875 1.00 94.31 109 GLY A CA 1
ATOM 867 C C . GLY A 1 109 ? -5.778 4.655 14.139 1.00 94.31 109 GLY A C 1
ATOM 868 O O . GLY A 1 109 ? -6.767 4.228 14.727 1.00 94.31 109 GLY A O 1
ATOM 869 N N . THR A 1 110 ? -4.543 4.503 14.626 1.00 92.38 110 THR A N 1
ATOM 870 C CA . THR A 1 110 ? -4.263 3.821 15.900 1.00 92.38 110 THR A CA 1
ATOM 871 C C . THR A 1 110 ? -4.869 4.583 17.081 1.00 92.38 110 THR A C 1
ATOM 873 O O . THR A 1 110 ? -5.489 3.973 17.948 1.00 92.38 110 THR A O 1
ATOM 876 N N . TYR A 1 111 ? -4.780 5.920 17.094 1.00 95.25 111 TYR A N 1
ATOM 877 C CA . TYR A 1 111 ? -5.455 6.761 18.090 1.00 95.25 111 TYR A CA 1
ATOM 878 C C . TYR A 1 111 ? -6.982 6.574 18.066 1.00 95.25 111 TYR A C 1
ATOM 880 O O . TYR A 1 111 ? -7.589 6.366 19.114 1.00 95.25 111 TYR A O 1
ATOM 888 N N . LEU A 1 112 ? -7.609 6.575 16.883 1.00 95.25 112 LEU A N 1
ATOM 889 C CA . LEU A 1 112 ? -9.050 6.330 16.744 1.00 95.25 112 LEU A CA 1
ATOM 890 C C . LEU A 1 112 ? -9.458 4.929 17.234 1.00 95.25 112 LEU A C 1
ATOM 892 O O . LEU A 1 112 ? -10.439 4.810 17.966 1.00 95.25 112 LEU A O 1
ATOM 896 N N . VAL A 1 113 ? -8.692 3.888 16.887 1.00 92.94 113 VAL A N 1
ATOM 897 C CA . VAL A 1 113 ? -8.931 2.509 17.349 1.00 92.94 113 VAL A CA 1
ATOM 898 C C . VAL A 1 113 ? -8.780 2.398 18.869 1.00 92.94 113 VAL A C 1
ATOM 900 O O . VAL A 1 113 ? -9.639 1.797 19.511 1.00 92.94 113 VAL A O 1
ATOM 903 N N . PHE A 1 114 ? -7.759 3.018 19.472 1.00 92.56 114 PHE A N 1
ATOM 904 C CA . PHE A 1 114 ? -7.604 3.025 20.930 1.00 92.56 114 PHE A CA 1
ATOM 905 C C . PHE A 1 114 ? -8.726 3.783 21.643 1.00 92.56 114 PHE A C 1
ATOM 907 O O . PHE A 1 114 ? -9.228 3.287 22.647 1.00 92.56 114 PHE A O 1
ATOM 914 N N . ASN A 1 115 ? -9.173 4.933 21.132 1.0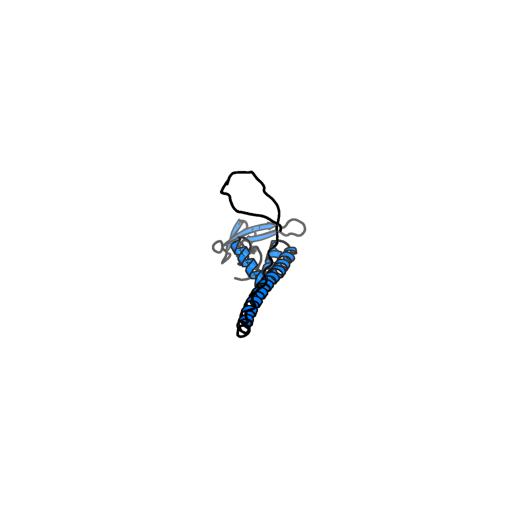0 93.62 115 ASN A N 1
ATOM 915 C CA . ASN A 1 115 ? -10.292 5.663 21.736 1.00 93.62 115 ASN A CA 1
ATOM 916 C C . ASN A 1 115 ? -11.600 4.860 21.669 1.00 93.62 115 ASN A C 1
ATOM 918 O O . ASN A 1 115 ? -12.346 4.830 22.645 1.00 93.62 115 ASN A O 1
ATOM 922 N N . LEU A 1 116 ? -11.854 4.171 20.550 1.00 94.38 116 LEU A N 1
ATOM 923 C CA . LEU A 1 116 ? -12.993 3.260 20.414 1.00 94.38 116 LEU A CA 1
ATOM 924 C C . LEU A 1 116 ? -12.890 2.084 21.399 1.00 94.38 116 LEU A C 1
ATOM 926 O O . LEU A 1 116 ? -13.867 1.756 22.067 1.00 94.38 116 LEU A O 1
ATOM 930 N N . PHE A 1 117 ? -11.706 1.481 21.528 1.00 93.94 117 PHE A N 1
ATOM 931 C CA . PHE A 1 117 ? -11.457 0.393 22.473 1.00 93.94 117 PHE A CA 1
ATOM 932 C C . PHE A 1 117 ? -11.657 0.830 23.932 1.00 93.94 117 PHE A C 1
ATOM 934 O O . PHE A 1 117 ? -12.315 0.126 24.692 1.00 93.94 117 PHE A O 1
ATOM 941 N N . ILE A 1 118 ? -11.152 2.009 24.313 1.00 94.75 118 ILE A N 1
ATOM 942 C CA . ILE A 1 118 ? -11.336 2.585 25.652 1.00 94.75 118 ILE A CA 1
ATOM 943 C C . ILE A 1 118 ? -12.819 2.854 25.926 1.00 94.75 118 ILE A C 1
ATOM 945 O O . ILE A 1 118 ? -13.293 2.507 27.002 1.00 94.75 118 ILE A O 1
ATOM 949 N N . ALA A 1 119 ? -13.564 3.416 24.968 1.00 95.38 119 ALA A N 1
ATOM 950 C CA . ALA A 1 119 ? -14.997 3.662 25.133 1.00 95.38 119 ALA A CA 1
ATOM 951 C C . ALA A 1 119 ? -15.779 2.362 25.395 1.00 95.38 119 ALA A C 1
ATOM 953 O O . ALA A 1 119 ? -16.559 2.301 26.341 1.00 95.38 119 ALA A O 1
ATOM 954 N N . ILE A 1 120 ? -15.514 1.305 24.616 1.00 93.88 120 ILE A N 1
ATOM 955 C CA . ILE A 1 120 ? -16.138 -0.017 24.799 1.00 93.88 120 ILE A CA 1
ATOM 956 C C . ILE A 1 120 ? -15.737 -0.634 26.147 1.00 93.88 120 ILE A C 1
ATOM 958 O O . ILE A 1 120 ? -16.585 -1.181 26.851 1.00 93.88 120 ILE A O 1
ATOM 962 N N . LEU A 1 121 ? -14.458 -0.546 26.527 1.00 95.06 121 LEU A N 1
ATOM 963 C CA . LEU A 1 121 ? -13.966 -1.077 27.799 1.00 95.06 121 LEU A CA 1
ATOM 964 C C . LEU A 1 121 ? -14.617 -0.372 28.996 1.00 95.06 121 LEU A C 1
ATOM 966 O O . LEU A 1 121 ? -15.029 -1.043 29.937 1.00 95.06 121 LEU A O 1
ATOM 970 N N . LEU A 1 122 ? -14.723 0.959 28.954 1.00 94.00 122 LEU A N 1
ATOM 971 C CA . LEU A 1 122 ? -15.359 1.749 30.007 1.00 94.00 122 LEU A CA 1
ATOM 972 C C . LEU A 1 122 ? -16.836 1.388 30.160 1.00 94.00 122 LEU A C 1
ATOM 974 O O . LEU A 1 122 ? -17.245 1.112 31.279 1.00 94.00 122 LEU A O 1
ATOM 978 N N . ASP A 1 123 ? -17.588 1.315 29.059 1.00 93.69 123 ASP A N 1
ATOM 979 C CA . ASP A 1 123 ? -19.012 0.949 29.048 1.00 93.69 123 ASP A CA 1
ATOM 980 C C . ASP A 1 123 ? -19.258 -0.428 29.698 1.00 93.69 123 ASP A C 1
ATOM 982 O O . ASP A 1 123 ? -20.077 -0.568 30.611 1.00 93.69 123 ASP A O 1
ATOM 986 N N . ASN A 1 124 ? -18.447 -1.429 29.326 1.00 90.69 124 ASN A N 1
ATOM 987 C CA . ASN A 1 124 ? -18.499 -2.772 29.915 1.00 90.69 124 ASN A CA 1
ATOM 988 C C . ASN A 1 124 ? -18.134 -2.771 31.410 1.00 90.69 124 ASN A C 1
ATOM 990 O O . ASN A 1 124 ? -18.797 -3.438 32.201 1.00 90.69 124 ASN A O 1
ATOM 994 N N . LEU A 1 125 ? -17.101 -2.022 31.814 1.00 90.12 125 LEU A N 1
ATOM 995 C CA . LEU A 1 125 ? -16.713 -1.909 33.223 1.00 90.12 125 LEU A CA 1
ATOM 996 C C . LEU A 1 125 ? -17.801 -1.216 34.052 1.00 90.12 125 LEU A C 1
ATOM 998 O O . LEU A 1 125 ? -18.155 -1.717 35.116 1.00 90.12 125 LEU A O 1
ATOM 1002 N N . THR A 1 126 ? -18.374 -0.110 33.568 1.00 89.25 126 THR A N 1
ATOM 1003 C CA . THR A 1 126 ? -19.477 0.573 34.257 1.00 89.25 126 THR A CA 1
ATOM 1004 C C . THR A 1 126 ? -20.713 -0.309 34.373 1.00 89.25 126 THR A C 1
ATOM 1006 O O . THR A 1 126 ? -21.317 -0.333 35.438 1.00 89.25 126 THR A O 1
ATOM 1009 N N . GLY A 1 127 ? -21.039 -1.102 33.346 1.00 81.38 127 GLY A N 1
ATOM 1010 C CA . GLY A 1 127 ? -22.146 -2.058 33.406 1.00 81.38 127 GLY A CA 1
ATOM 1011 C C . GLY A 1 127 ? -21.991 -3.094 34.525 1.00 81.38 127 GLY A C 1
ATOM 1012 O O . GLY A 1 127 ? -22.966 -3.391 35.208 1.00 81.38 127 GLY A O 1
ATOM 1013 N N . VAL A 1 128 ? -20.768 -3.586 34.761 1.00 78.94 128 VAL A N 1
ATOM 1014 C CA . VAL A 1 128 ? -20.464 -4.529 35.855 1.00 78.94 128 VAL A CA 1
ATOM 1015 C C . VAL A 1 128 ? -20.544 -3.852 37.228 1.00 78.94 128 VAL A C 1
ATOM 1017 O O . VAL A 1 128 ? -21.188 -4.379 38.131 1.00 78.94 128 VAL A O 1
ATOM 1020 N N . PHE A 1 129 ? -19.956 -2.664 37.401 1.00 71.25 129 PHE A N 1
ATOM 1021 C CA . PHE A 1 129 ? -20.015 -1.967 38.694 1.00 71.25 129 PHE A CA 1
ATOM 1022 C C . PHE A 1 129 ? -21.434 -1.488 39.051 1.00 71.25 129 PHE A C 1
ATOM 1024 O O . PHE A 1 129 ? -21.811 -1.493 40.221 1.00 71.25 129 PHE A O 1
ATOM 1031 N N . SER A 1 130 ? -22.254 -1.124 38.060 1.00 71.06 130 SER A N 1
ATOM 1032 C CA . SER A 1 130 ? -23.654 -0.742 38.281 1.00 71.06 130 SER A CA 1
ATOM 1033 C C . SER A 1 130 ? -24.571 -1.915 38.650 1.00 71.06 130 SER A C 1
ATOM 1035 O O . SER A 1 130 ? -25.633 -1.662 39.217 1.00 71.06 130 SER A O 1
ATOM 1037 N N . SER A 1 131 ? -24.188 -3.171 38.380 1.00 60.97 131 SER A N 1
ATOM 1038 C CA . SER A 1 131 ? -24.929 -4.349 38.862 1.00 60.97 131 SER A CA 1
ATOM 1039 C C . SER A 1 131 ? -24.617 -4.745 40.310 1.00 60.97 131 SER A C 1
ATOM 1041 O O . SER A 1 131 ? -25.436 -5.421 40.916 1.00 60.97 131 SER A O 1
ATOM 1043 N N . ASP A 1 132 ? -23.497 -4.288 40.882 1.00 60.38 132 ASP A N 1
ATOM 1044 C CA . ASP A 1 132 ? -23.118 -4.580 42.278 1.00 60.38 132 ASP A CA 1
ATOM 1045 C C . ASP A 1 132 ? -23.651 -3.535 43.288 1.00 60.38 132 ASP A C 1
ATOM 1047 O O . ASP A 1 132 ? -23.438 -3.676 44.489 1.00 60.38 132 ASP A O 1
ATOM 1051 N N . THR A 1 133 ? -24.318 -2.466 42.821 1.00 58.25 133 THR A N 1
ATOM 1052 C CA . THR A 1 133 ? -24.790 -1.340 43.666 1.00 58.25 133 THR A CA 1
ATOM 1053 C C . THR A 1 133 ? -26.318 -1.146 43.633 1.00 58.25 133 THR A C 1
ATOM 1055 O O . THR A 1 133 ? -26.805 -0.051 43.889 1.00 58.25 133 THR A O 1
ATOM 1058 N N . GLN A 1 134 ? -27.082 -2.182 43.274 1.00 51.25 134 GLN A N 1
ATOM 1059 C CA . GLN A 1 134 ? -28.555 -2.181 43.278 1.00 51.25 134 GLN A CA 1
ATOM 1060 C C . GLN A 1 134 ? -29.075 -3.310 44.180 1.00 51.25 134 GLN A C 1
ATOM 1062 O O . GLN A 1 134 ? -29.540 -4.330 43.682 1.00 51.25 134 GLN A O 1
ATOM 1067 N N . ASP A 1 135 ? -28.968 -3.117 45.496 1.00 52.84 135 ASP A N 1
ATOM 1068 C CA . ASP A 1 135 ? -29.628 -3.959 46.515 1.00 52.84 135 ASP A CA 1
ATOM 1069 C C . ASP A 1 135 ? -30.135 -3.150 47.741 1.00 52.84 135 ASP A C 1
ATOM 1071 O O . ASP A 1 135 ? -30.864 -3.700 48.562 1.00 52.84 135 ASP A O 1
ATOM 1075 N N . ASP A 1 136 ? -29.822 -1.849 47.848 1.00 49.88 136 ASP A N 1
ATOM 1076 C CA . ASP A 1 136 ? -30.316 -0.929 48.887 1.00 49.88 136 ASP A CA 1
ATOM 1077 C C . ASP A 1 136 ? -30.751 0.413 48.234 1.00 49.88 136 ASP A C 1
ATOM 1079 O O . ASP A 1 136 ? -30.209 0.784 47.191 1.00 49.88 136 ASP A O 1
ATOM 1083 N N . ASP A 1 137 ? -31.688 1.135 48.869 1.00 49.66 137 ASP A N 1
ATOM 1084 C CA . ASP A 1 137 ? -32.260 2.455 48.494 1.00 49.66 137 ASP A CA 1
ATOM 1085 C C . ASP A 1 137 ? -33.443 2.501 47.481 1.00 49.66 137 ASP A C 1
ATOM 1087 O O . ASP A 1 137 ? -33.509 3.384 46.623 1.00 49.66 137 ASP A O 1
ATOM 1091 N N . ASP A 1 138 ? -34.456 1.638 47.656 1.00 45.53 138 ASP A N 1
ATOM 1092 C CA . ASP A 1 138 ? -35.859 1.981 47.326 1.00 45.53 138 ASP A CA 1
ATOM 1093 C C . ASP A 1 138 ? -36.519 2.644 48.562 1.00 45.53 138 ASP A C 1
ATOM 1095 O O . ASP A 1 138 ? -37.116 1.963 49.398 1.00 45.53 138 ASP A O 1
ATOM 1099 N N . ASP A 1 139 ? -36.419 3.972 48.684 1.00 47.22 139 ASP A N 1
ATOM 1100 C CA . ASP A 1 139 ? -37.254 4.784 49.590 1.00 47.22 139 ASP A CA 1
ATOM 1101 C C . ASP A 1 139 ? -37.966 5.870 48.756 1.00 47.22 139 ASP A C 1
ATOM 1103 O O . ASP A 1 139 ? -37.344 6.809 48.250 1.00 47.22 139 ASP A O 1
ATOM 1107 N N . ASP A 1 140 ? -39.282 5.714 48.579 1.00 51.50 140 ASP A N 1
ATOM 1108 C CA . ASP A 1 140 ? -40.152 6.655 47.863 1.00 51.50 140 ASP A CA 1
ATOM 1109 C C . ASP A 1 140 ? -40.180 8.039 48.551 1.00 51.50 140 ASP A C 1
ATOM 1111 O O . ASP A 1 140 ? -40.558 8.135 49.721 1.00 51.50 140 ASP A O 1
ATOM 1115 N N . ASP A 1 141 ? -39.925 9.130 47.812 1.00 42.50 141 ASP A N 1
ATOM 1116 C CA . ASP A 1 141 ? -40.340 10.485 48.224 1.00 42.50 141 ASP A CA 1
ATOM 1117 C C . ASP A 1 141 ? -41.215 11.159 47.153 1.00 42.50 141 ASP A C 1
ATOM 1119 O O . ASP A 1 141 ? -40.848 11.298 45.982 1.00 42.50 141 ASP A O 1
ATOM 1123 N N . ASP A 1 142 ? -42.413 11.557 47.582 1.00 50.44 142 ASP A N 1
ATOM 1124 C CA . ASP A 1 142 ? -43.496 12.113 46.770 1.00 50.44 142 ASP A CA 1
ATOM 1125 C C . ASP A 1 142 ? -43.546 13.650 46.863 1.00 50.44 142 ASP A C 1
ATOM 1127 O O . ASP A 1 142 ? -43.333 14.247 47.915 1.00 50.44 142 ASP A O 1
ATOM 1131 N N . GLY A 1 143 ? -43.972 14.293 45.771 1.00 39.88 143 GLY A N 1
ATOM 1132 C CA . GLY A 1 143 ? -44.517 15.653 45.809 1.00 39.88 143 GLY A CA 1
ATOM 1133 C C . GLY A 1 143 ? -43.557 16.795 45.442 1.00 39.88 143 GLY A C 1
ATOM 1134 O O . GLY A 1 143 ? -42.671 17.185 46.195 1.00 39.88 143 GLY A O 1
ATOM 1135 N N . GLY A 1 144 ? -43.818 17.460 44.305 1.00 32.09 144 GLY A N 1
ATOM 1136 C CA . GLY A 1 144 ? -42.993 18.599 43.865 1.00 32.09 144 GLY A CA 1
ATOM 1137 C C . GLY A 1 144 ? -43.514 19.424 42.680 1.00 32.09 144 GLY A C 1
ATOM 1138 O O . GLY A 1 144 ? -42.718 19.912 41.880 1.00 32.09 144 GLY A O 1
ATOM 1139 N N . ASP A 1 145 ? -44.832 19.581 42.524 1.00 45.44 145 ASP A N 1
ATOM 1140 C CA . ASP A 1 145 ? -45.455 20.262 41.372 1.00 45.44 145 ASP A CA 1
ATOM 1141 C C . ASP A 1 145 ? -45.026 21.738 41.195 1.00 45.44 145 ASP A C 1
ATOM 1143 O O . ASP A 1 145 ? -45.344 22.587 42.033 1.00 45.44 145 ASP A O 1
ATOM 1147 N N . LYS A 1 146 ? -44.378 22.065 40.059 1.00 37.41 146 LYS A N 1
ATOM 1148 C CA . LYS A 1 146 ? -44.300 23.430 39.491 1.00 37.41 146 LYS A CA 1
ATOM 1149 C C . LYS A 1 146 ? -44.265 23.446 37.957 1.00 37.41 146 LYS A C 1
ATOM 1151 O O . LYS A 1 146 ? -43.203 23.533 37.342 1.00 37.41 146 LYS A O 1
ATOM 1156 N N . LYS A 1 147 ? -45.436 23.515 37.319 1.00 42.97 147 LYS A N 1
ATOM 1157 C CA . LYS A 1 147 ? -45.556 24.036 35.941 1.00 42.97 147 LYS A CA 1
ATOM 1158 C C . LYS A 1 147 ? -45.540 25.567 35.909 1.00 42.97 147 LYS A C 1
ATOM 1160 O O . LYS A 1 147 ? -46.421 26.190 36.499 1.00 42.97 147 LYS A O 1
ATOM 1165 N N . GLN A 1 148 ? -44.653 26.157 35.101 1.00 35.25 148 GLN A N 1
ATOM 1166 C CA . GLN A 1 148 ? -44.954 27.376 34.330 1.00 35.25 148 GLN A CA 1
ATOM 1167 C C . GLN A 1 148 ? -43.864 27.692 33.292 1.00 35.25 148 GLN A C 1
ATOM 1169 O O . GLN A 1 148 ? -42.855 28.312 33.606 1.00 35.25 148 GLN A O 1
ATOM 1174 N N . GLU A 1 149 ? -44.125 27.362 32.026 1.00 37.25 149 GLU A N 1
ATOM 1175 C CA . GLU A 1 149 ? -43.556 28.108 30.902 1.00 37.25 149 GLU A CA 1
ATOM 1176 C C . GLU A 1 149 ? -44.690 28.446 29.930 1.00 37.25 149 GLU A C 1
ATOM 1178 O O . GLU A 1 149 ? -45.361 27.562 29.398 1.00 37.25 149 GLU A O 1
ATOM 1183 N N . GLN A 1 150 ? -44.961 29.741 29.754 1.00 37.62 150 GLN A N 1
ATOM 1184 C CA . GLN A 1 150 ? -46.073 30.241 28.947 1.00 37.62 150 GLN A CA 1
ATOM 1185 C C . GLN A 1 150 ? -45.538 31.119 27.813 1.00 37.62 150 GLN A C 1
ATOM 1187 O O . GLN A 1 150 ? -45.593 32.348 27.864 1.00 37.62 150 GLN A O 1
ATOM 1192 N N . GLN A 1 151 ? -45.024 30.480 26.760 1.00 36.38 151 GLN A N 1
ATOM 1193 C CA . GLN A 1 151 ? -44.623 31.175 25.538 1.00 36.38 151 GLN A CA 1
ATOM 1194 C C . GLN A 1 151 ? -45.777 31.259 24.524 1.00 36.38 151 GLN A C 1
ATOM 1196 O O . GLN A 1 151 ? -46.006 30.374 23.711 1.00 36.38 151 GLN A O 1
ATOM 1201 N N . ARG A 1 152 ? -46.457 32.410 24.569 1.00 30.94 152 ARG A N 1
ATOM 1202 C CA . ARG A 1 152 ? -46.668 33.300 23.412 1.00 30.94 152 ARG A CA 1
ATOM 1203 C C . ARG A 1 152 ? -47.218 32.700 22.096 1.00 30.94 152 ARG A C 1
ATOM 1205 O O . ARG A 1 152 ? -46.455 32.290 21.228 1.00 30.94 152 ARG A O 1
ATOM 1212 N N . GLY A 1 153 ? -48.495 32.994 21.829 1.00 28.78 153 GLY A N 1
ATOM 1213 C CA . GLY A 1 153 ? -48.941 33.427 20.492 1.00 28.78 153 GLY A CA 1
ATOM 1214 C C . GLY A 1 153 ? -50.114 32.659 19.876 1.00 28.78 153 GLY A C 1
ATOM 1215 O O . GLY A 1 153 ? -50.070 31.443 19.760 1.00 28.78 153 GLY A O 1
ATOM 1216 N N . GLY A 1 154 ? -51.125 33.401 19.405 1.00 29.83 154 GLY A N 1
ATOM 1217 C CA . GLY A 1 154 ? -52.203 32.870 18.559 1.00 29.83 154 GLY A CA 1
ATOM 1218 C C . GLY A 1 154 ? -53.614 33.205 19.043 1.00 29.83 154 GLY A C 1
ATOM 1219 O O . GLY A 1 154 ? -54.279 32.365 19.636 1.00 29.83 154 GLY A O 1
ATOM 1220 N N . SER A 1 155 ? -54.097 34.413 18.741 1.00 39.53 155 SER A N 1
ATOM 1221 C CA . SER A 1 155 ? -55.544 34.641 18.604 1.00 39.53 155 SER A CA 1
ATOM 1222 C C . SER A 1 155 ? -55.935 34.265 17.173 1.00 39.53 155 SER A C 1
ATOM 1224 O O . SER A 1 155 ? -55.184 34.591 16.249 1.00 39.53 155 SER A O 1
ATOM 1226 N N . PRO A 1 156 ? -57.058 33.558 16.989 1.00 44.12 156 PRO A N 1
ATOM 1227 C CA . PRO A 1 156 ? -58.148 34.231 16.288 1.00 44.12 156 PRO A CA 1
ATOM 1228 C C . PRO A 1 156 ? -59.555 33.955 16.848 1.00 44.12 156 PRO A C 1
ATOM 1230 O O . PRO A 1 156 ? -59.877 32.871 17.323 1.00 44.12 156 PRO A O 1
ATOM 1233 N N . ASP A 1 157 ? -60.381 34.986 16.697 1.00 35.06 157 ASP A N 1
ATOM 1234 C CA . ASP A 1 157 ? -61.799 34.961 16.328 1.00 35.06 157 ASP A CA 1
ATOM 1235 C C . ASP A 1 157 ? -62.841 34.221 17.184 1.00 35.06 157 ASP A C 1
ATOM 1237 O O . ASP A 1 157 ? -63.106 33.025 17.096 1.00 35.06 157 ASP A O 1
ATOM 1241 N N . ALA A 1 158 ? -63.567 35.075 17.905 1.00 43.34 158 ALA A N 1
ATOM 1242 C CA . ALA A 1 158 ? -64.996 35.023 18.182 1.00 43.34 158 ALA A CA 1
ATOM 1243 C C . ALA A 1 158 ? -65.845 34.044 17.334 1.00 43.34 158 ALA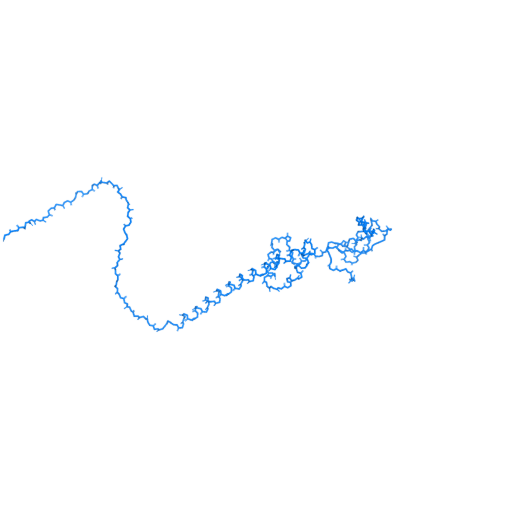 A C 1
ATOM 1245 O O . ALA A 1 158 ? -66.286 34.374 16.231 1.00 43.34 158 ALA A O 1
ATOM 1246 N N . ALA A 1 159 ? -66.256 32.933 17.950 1.00 37.88 159 ALA A N 1
ATOM 1247 C CA . ALA A 1 159 ? -67.504 32.253 17.615 1.00 37.88 159 ALA A CA 1
ATOM 1248 C C . ALA A 1 159 ? -68.144 31.590 18.851 1.00 37.88 159 ALA A C 1
ATOM 1250 O O . ALA A 1 159 ? -67.512 30.828 19.571 1.00 37.88 159 ALA A O 1
ATOM 1251 N N . ASP A 1 160 ? -69.416 31.929 19.060 1.00 39.78 160 ASP A N 1
ATOM 1252 C CA . ASP A 1 160 ? -70.503 31.101 19.600 1.00 39.78 160 ASP A CA 1
ATOM 1253 C C . ASP A 1 160 ? -70.239 30.031 20.690 1.00 39.78 160 ASP A C 1
ATOM 1255 O O . ASP A 1 160 ? -69.746 28.942 20.416 1.00 39.78 160 ASP A O 1
ATOM 1259 N N . ALA A 1 161 ? -70.781 30.272 21.895 1.00 43.19 161 ALA A N 1
ATOM 1260 C CA . ALA A 1 161 ? -71.450 29.231 22.696 1.00 43.19 161 ALA A CA 1
ATOM 1261 C C . ALA A 1 161 ? -72.345 29.841 23.797 1.00 43.19 161 ALA A C 1
ATOM 1263 O O . ALA A 1 161 ? -72.077 29.761 25.000 1.00 43.19 161 ALA A O 1
ATOM 1264 N N . ARG A 1 162 ? -73.464 30.460 23.410 1.00 44.06 162 ARG A N 1
ATOM 1265 C CA . ARG A 1 162 ? -74.439 31.034 24.359 1.00 44.06 162 ARG A CA 1
ATOM 1266 C C . ARG A 1 162 ? -75.191 29.939 25.141 1.00 44.06 162 ARG A C 1
ATOM 1268 O O . ARG A 1 162 ? -76.253 29.493 24.701 1.00 44.06 162 ARG A O 1
ATOM 1275 N N . ARG A 1 163 ? -74.735 29.551 26.344 1.00 48.19 163 ARG A N 1
ATOM 1276 C CA . ARG A 1 163 ? -75.464 28.579 27.198 1.00 48.19 163 ARG A CA 1
ATOM 1277 C C . ARG A 1 163 ? -75.626 28.980 28.679 1.00 48.19 163 ARG A C 1
ATOM 1279 O O . ARG A 1 163 ? -74.797 28.659 29.509 1.00 48.19 163 ARG A O 1
ATOM 1286 N N . ARG A 1 164 ? -76.800 29.576 28.960 1.00 46.56 164 ARG A N 1
ATOM 1287 C CA . ARG A 1 164 ? -77.633 29.505 30.197 1.00 46.56 164 ARG A CA 1
ATOM 1288 C C . ARG A 1 164 ? -76.924 29.819 31.543 1.00 46.56 164 ARG A C 1
ATOM 1290 O O . ARG A 1 164 ? -76.152 29.009 32.018 1.00 46.56 164 ARG A O 1
ATOM 1297 N N . ARG A 1 165 ? -77.117 30.995 32.168 1.00 43.25 165 ARG A N 1
ATOM 1298 C CA . ARG A 1 165 ? -78.332 31.558 32.842 1.00 43.25 165 ARG A CA 1
ATOM 1299 C C . ARG A 1 165 ? -78.485 31.070 34.304 1.00 43.25 165 ARG A C 1
ATOM 1301 O O . ARG A 1 165 ? -78.555 29.864 34.501 1.00 43.25 165 ARG A O 1
ATOM 1308 N N . THR A 1 166 ? -78.729 32.028 35.227 1.00 40.94 166 THR A N 1
ATOM 1309 C CA . THR A 1 166 ? -79.145 31.889 36.663 1.00 40.94 166 THR A CA 1
ATOM 1310 C C . THR A 1 166 ? -78.108 31.211 37.582 1.00 40.94 166 THR A C 1
ATOM 1312 O O . THR A 1 166 ? -77.419 30.318 37.116 1.00 40.94 166 THR A O 1
ATOM 1315 N N . THR A 1 167 ? -77.862 31.574 38.853 1.00 42.44 167 THR A N 1
ATOM 1316 C CA . THR A 1 167 ? -78.568 32.320 39.949 1.00 42.44 167 THR A CA 1
ATOM 1317 C C . THR A 1 167 ? -77.502 32.719 41.023 1.00 42.44 167 THR A C 1
ATOM 1319 O O . THR A 1 167 ? -76.430 32.127 40.976 1.00 42.44 167 THR A O 1
ATOM 1322 N N . GLN A 1 168 ? -77.646 33.601 42.038 1.00 46.84 168 GLN A N 1
ATOM 1323 C CA . GLN A 1 168 ? -78.646 34.600 42.502 1.00 46.84 168 GLN A CA 1
ATOM 1324 C C . GLN A 1 168 ? -78.066 35.375 43.739 1.00 46.84 168 GLN A C 1
ATOM 1326 O O . GLN A 1 168 ? -77.280 34.773 44.460 1.00 46.84 168 GLN A O 1
ATOM 1331 N N . THR A 1 169 ? -78.496 36.634 44.004 1.00 45.97 169 THR A N 1
ATOM 1332 C CA . THR A 1 169 ? -78.316 37.479 45.246 1.00 45.97 169 THR A CA 1
ATOM 1333 C C . THR A 1 169 ? -76.880 37.800 45.731 1.00 45.97 169 THR A C 1
ATOM 1335 O O . THR A 1 169 ? -76.048 36.914 45.858 1.00 45.97 169 THR A O 1
ATOM 1338 N N . GLU A 1 170 ? -76.468 39.073 45.876 1.00 44.59 170 GLU A N 1
ATOM 1339 C CA . GLU A 1 170 ? -76.732 40.028 46.998 1.00 44.59 170 GLU A CA 1
ATOM 1340 C C . GLU A 1 170 ? -76.149 39.539 48.345 1.00 44.59 170 GLU A C 1
ATOM 1342 O O . GLU A 1 170 ? -76.469 38.436 48.767 1.00 44.59 170 GLU A O 1
ATOM 1347 N N . VAL A 1 171 ? -75.196 40.190 49.039 1.00 42.62 171 VAL A N 1
ATOM 1348 C CA . VAL A 1 171 ? -74.877 41.615 49.343 1.00 42.62 171 VAL A CA 1
ATOM 1349 C C . VAL A 1 171 ? -75.756 42.248 50.434 1.00 42.62 171 VAL A C 1
ATOM 1351 O O . VAL A 1 171 ? -76.828 42.753 50.137 1.00 42.62 171 VAL A O 1
ATOM 1354 N N . GLY A 1 172 ? -75.181 42.359 51.642 1.00 38.19 172 GLY A N 1
ATOM 1355 C CA . GLY A 1 172 ? -75.400 43.461 52.598 1.00 38.19 172 GLY A CA 1
ATOM 1356 C C . GLY A 1 172 ? -76.636 43.397 53.508 1.00 38.19 172 GLY A C 1
ATOM 1357 O O . GLY A 1 172 ? -77.757 43.270 53.028 1.00 38.19 172 GLY A O 1
ATOM 1358 N N . GLY A 1 173 ? -76.427 43.582 54.819 1.00 31.64 173 GLY A N 1
ATOM 1359 C CA . GLY A 1 173 ? -77.489 43.712 55.827 1.00 31.64 173 GLY A CA 1
ATOM 1360 C C . GLY A 1 173 ? -77.062 43.217 57.199 1.00 31.64 173 GLY A C 1
ATOM 1361 O O . GLY A 1 173 ? -77.676 42.232 57.655 1.00 31.64 173 GLY A O 1
#

Foldseek 3Di:
DPDPPPDQWRKDFDDPVQAQHWDAQQPAPVNRIWGWHWDFDDDDDTDITIITTSDGPDDDCQDDPDPVSVVVNLVCLQVVHPLVVVQVVVCNVDNVCSNVVSVCSNVVSVVVVVVVVVVVVVVVVVVVVVVVPPDDDPDDDDDDDDDDDDDDDDDDDDDDDDDDDDDDDDDDD

Radius of gyration: 40.24 Å; chains: 1; bounding box: 105×64×87 Å

Sequence (173 aa):
WGDCPNHFYCYLPCSDSQNGTWVDAPGSFYNGLAYCEHFCASAEEGGCEYLAMVGKSQVPRANFDNLLWAMFTVFQLLTGENWNNIMYDSMRTTTPWASLYYIVVILLGTYLVFNLFIAILLDNLTGVFSSDTQDDDDDDDDGGDKKQEQQRGGSPDAADARRRRTTQTEVGG

Secondary structure (DSSP, 8-state):
-----S-SEEEEE--GGGTTSEEE-TT-TBTTEEEEEEEE--SSSPPEEEEEEEEEPPPPSS--SSHHHHHHHHHHHHTTSSH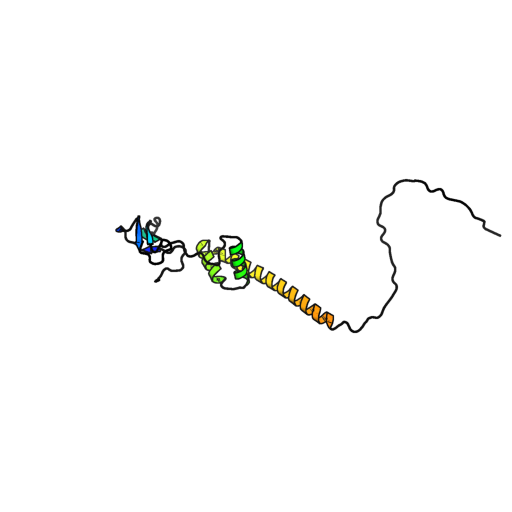HHHHHHHHHHS-TTHHHHHHHHHHHHHHHHHHHHHHHHHHHHHHHHHHSS-SS-------------------------------------